Protein AF-A0A496X396-F1 (afdb_monomer_lite)

Radius of gyration: 14.82 Å; chains: 1; bounding box: 24×36×40 Å

pLDDT: mean 82.52, std 14.44, range [42.41, 97.31]

Foldseek 3Di:
DCQPPDDLVVCVVVVVVCVVVVPQAAEAEDCHPDWDDSDPRYIYDYPVPDDDPVVVVVVVPD

Sequence (62 aa):
KHTQSLNLRHLRPVRDFVNEFDCRFGIVISRDEKVRMYDDKIIGIPFSMMTPIVELSYEHSG

Secondary structure (DSSP, 8-state):
-------GGGGHHHHHHHHHTT-S-EEEEES-SS-EEEETTEEEEEGGG---HHHHHHHT--

Structure (mmCIF, N/CA/C/O backbone):
data_AF-A0A496X396-F1
#
_entry.id   AF-A0A496X396-F1
#
loop_
_atom_site.group_PDB
_atom_site.id
_atom_site.type_symbol
_atom_site.label_atom_id
_atom_site.label_alt_id
_atom_site.label_comp_id
_atom_site.label_asym_id
_atom_site.label_entity_id
_atom_site.label_seq_id
_atom_site.pdbx_PDB_ins_code
_atom_site.Cartn_x
_atom_site.Cartn_y
_atom_site.Cartn_z
_atom_site.occupancy
_atom_site.B_iso_or_equiv
_atom_site.auth_seq_id
_atom_site.auth_comp_id
_atom_site.auth_asym_id
_atom_site.auth_atom_id
_atom_site.pdbx_PDB_model_num
ATOM 1 N N . LYS A 1 1 ? 15.000 -11.576 -13.493 1.00 42.41 1 LYS A N 1
ATOM 2 C CA . LYS A 1 1 ? 13.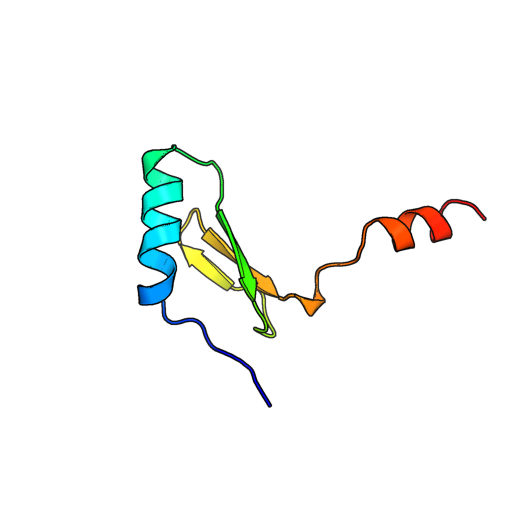986 -12.388 -12.772 1.00 42.41 1 LYS A CA 1
ATOM 3 C C . LYS A 1 1 ? 14.096 -12.113 -11.270 1.00 42.41 1 LYS A C 1
ATOM 5 O O . LYS A 1 1 ? 14.821 -12.820 -10.587 1.00 42.41 1 LYS A O 1
ATOM 10 N N . HIS A 1 2 ? 13.433 -11.071 -10.767 1.00 51.62 2 HIS A N 1
ATOM 11 C CA . HIS A 1 2 ? 13.362 -10.772 -9.328 1.00 51.62 2 HIS A CA 1
ATOM 12 C C . HIS A 1 2 ? 11.933 -10.371 -8.948 1.00 51.62 2 HIS A C 1
ATOM 14 O O . HIS A 1 2 ? 11.703 -9.317 -8.363 1.00 51.62 2 HIS A O 1
ATOM 20 N N . THR A 1 3 ? 10.963 -11.209 -9.312 1.00 54.72 3 THR A N 1
ATOM 21 C CA . THR A 1 3 ? 9.585 -11.076 -8.835 1.00 54.72 3 THR A CA 1
ATOM 22 C C . THR A 1 3 ? 9.585 -11.518 -7.376 1.00 54.72 3 THR A C 1
ATOM 24 O O . THR A 1 3 ? 9.604 -12.708 -7.060 1.00 54.72 3 THR A O 1
ATOM 27 N N . GLN A 1 4 ? 9.701 -10.555 -6.467 1.00 63.03 4 GLN A N 1
ATOM 28 C CA . GLN A 1 4 ? 9.719 -10.825 -5.037 1.00 63.03 4 GLN A CA 1
ATOM 29 C C . GLN A 1 4 ? 8.265 -10.943 -4.580 1.00 63.03 4 GLN A C 1
ATOM 31 O O . GLN A 1 4 ? 7.633 -9.949 -4.238 1.00 63.03 4 GLN A O 1
ATOM 36 N N . SER A 1 5 ? 7.712 -12.158 -4.632 1.00 65.19 5 SER A N 1
ATOM 37 C CA . SER A 1 5 ? 6.367 -12.414 -4.113 1.00 65.19 5 SER A CA 1
ATOM 38 C C . SER A 1 5 ? 6.368 -12.145 -2.609 1.00 65.19 5 SER A C 1
ATOM 40 O O . SER A 1 5 ? 7.010 -12.868 -1.844 1.00 65.19 5 SER A O 1
ATOM 42 N N . LEU A 1 6 ? 5.664 -11.099 -2.179 1.00 72.56 6 LEU A N 1
ATOM 43 C CA . LEU A 1 6 ? 5.527 -10.780 -0.762 1.00 72.56 6 LEU A CA 1
ATOM 44 C C . LEU A 1 6 ? 4.748 -11.892 -0.054 1.00 72.56 6 LEU A C 1
ATOM 46 O O . LEU A 1 6 ? 3.687 -12.324 -0.508 1.00 72.56 6 LEU A O 1
ATOM 50 N N . ASN A 1 7 ? 5.286 -12.367 1.068 1.00 80.75 7 ASN A N 1
ATOM 51 C CA . ASN A 1 7 ? 4.567 -13.273 1.951 1.00 80.75 7 ASN A CA 1
ATOM 52 C C . ASN A 1 7 ? 3.550 -12.458 2.762 1.00 80.75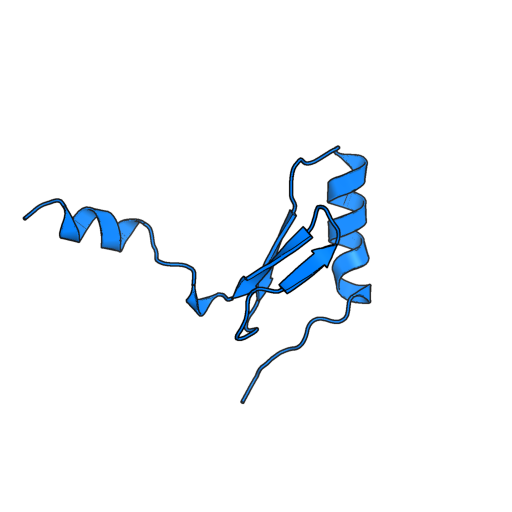 7 ASN A C 1
ATOM 54 O O . ASN A 1 7 ? 3.918 -11.441 3.348 1.00 80.75 7 ASN A O 1
ATOM 58 N N . LEU A 1 8 ? 2.303 -12.927 2.860 1.00 80.88 8 LEU A N 1
ATOM 59 C CA . LEU A 1 8 ? 1.244 -12.279 3.648 1.00 80.88 8 LEU A CA 1
ATOM 60 C C . LEU A 1 8 ? 1.659 -12.016 5.105 1.00 80.88 8 LEU A C 1
ATOM 62 O O . LEU A 1 8 ? 1.229 -11.036 5.704 1.00 80.88 8 LEU A O 1
ATOM 66 N N . ARG A 1 9 ? 2.552 -12.838 5.673 1.00 86.88 9 ARG A N 1
ATOM 67 C CA . ARG A 1 9 ? 3.097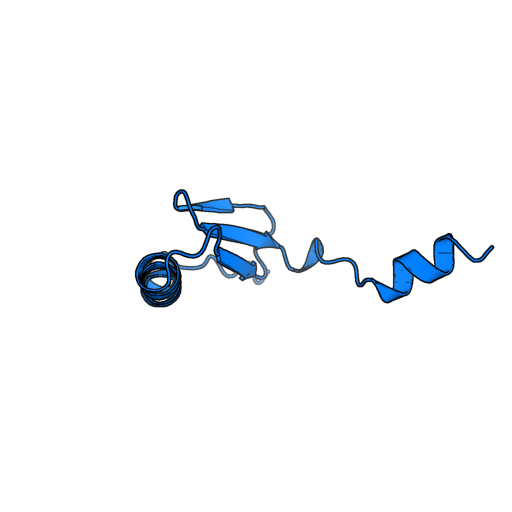 -12.613 7.022 1.00 86.88 9 ARG A CA 1
ATOM 68 C C . ARG A 1 9 ? 3.854 -11.291 7.143 1.00 86.88 9 ARG A C 1
ATOM 70 O O . ARG A 1 9 ? 3.784 -10.663 8.192 1.00 86.88 9 ARG A O 1
ATOM 77 N N . HIS A 1 10 ? 4.535 -10.854 6.084 1.00 86.56 10 HIS A N 1
ATOM 78 C CA . HIS A 1 10 ? 5.250 -9.575 6.071 1.00 86.56 10 HIS A CA 1
ATOM 79 C C . HIS A 1 10 ? 4.294 -8.377 6.009 1.00 86.56 10 HIS A C 1
ATOM 81 O O . HIS A 1 10 ? 4.696 -7.267 6.336 1.00 86.56 10 HIS A O 1
ATOM 87 N N . LEU A 1 11 ? 3.032 -8.597 5.623 1.00 89.25 11 LEU A N 1
ATOM 88 C CA . LEU A 1 11 ? 2.004 -7.558 5.561 1.00 89.25 11 LEU A CA 1
ATOM 89 C C . LEU A 1 11 ? 1.242 -7.390 6.877 1.00 89.25 11 LEU A C 1
ATOM 91 O O . LEU A 1 11 ? 0.486 -6.432 7.009 1.00 89.25 11 LEU A O 1
ATOM 95 N N . ARG A 1 12 ? 1.448 -8.279 7.861 1.00 92.06 12 ARG A N 1
ATOM 96 C CA . ARG A 1 12 ? 0.770 -8.194 9.162 1.00 92.06 12 ARG A CA 1
ATOM 97 C C . ARG A 1 12 ? 0.962 -6.821 9.830 1.00 92.06 12 ARG A C 1
ATOM 99 O O . ARG A 1 12 ? -0.057 -6.237 10.169 1.00 92.06 12 ARG A O 1
ATOM 106 N N . PRO A 1 13 ? 2.177 -6.242 9.921 1.00 92.00 13 PRO A N 1
ATOM 107 C CA . PRO A 1 13 ? 2.347 -4.918 10.525 1.00 92.00 13 PRO A CA 1
ATOM 108 C C . PRO A 1 13 ? 1.582 -3.807 9.792 1.00 92.00 13 PRO A C 1
ATOM 110 O O . PRO A 1 13 ? 1.003 -2.936 10.428 1.00 92.00 13 PRO A O 1
ATOM 113 N N . VAL A 1 14 ? 1.536 -3.855 8.454 1.00 91.62 14 VAL A N 1
ATOM 114 C CA . VAL A 1 14 ? 0.776 -2.885 7.645 1.00 91.62 14 VAL A CA 1
ATOM 115 C C . VAL A 1 14 ? -0.718 -3.029 7.908 1.00 91.62 14 VAL A C 1
ATOM 117 O O . VAL A 1 14 ? -1.422 -2.036 8.049 1.00 91.62 14 VAL A O 1
ATOM 120 N N . ARG A 1 15 ? -1.206 -4.267 7.997 1.00 92.75 15 ARG A N 1
ATOM 121 C CA . ARG A 1 15 ? -2.609 -4.545 8.293 1.00 92.75 15 ARG A CA 1
ATOM 122 C C . ARG A 1 15 ? -3.008 -4.098 9.688 1.00 92.75 15 ARG A C 1
ATOM 124 O O . ARG A 1 15 ? -4.071 -3.507 9.844 1.00 92.75 15 ARG A O 1
ATOM 131 N N . ASP A 1 16 ? -2.168 -4.376 10.674 1.00 94.88 16 ASP A N 1
ATOM 132 C CA . ASP A 1 16 ? -2.422 -3.983 12.054 1.00 94.88 16 ASP A CA 1
ATOM 133 C C . ASP A 1 16 ? -2.484 -2.450 12.144 1.00 94.88 16 ASP A C 1
ATOM 135 O O . ASP A 1 16 ? -3.465 -1.924 12.654 1.00 94.88 16 ASP A O 1
ATOM 139 N N . PHE A 1 17 ? -1.556 -1.740 11.491 1.00 95.31 17 PHE A N 1
ATOM 140 C CA . PHE A 1 17 ? -1.584 -0.278 11.377 1.00 95.31 17 PHE A CA 1
ATOM 141 C C . PHE A 1 17 ? -2.854 0.251 10.686 1.00 95.31 17 PHE A C 1
ATOM 143 O O . PHE A 1 17 ? -3.530 1.135 11.205 1.00 95.31 17 PHE A O 1
ATOM 150 N N . VAL A 1 18 ? -3.214 -0.295 9.518 1.00 95.25 18 VAL A N 1
ATOM 151 C CA . VAL A 1 18 ? -4.406 0.142 8.767 1.00 95.25 18 VAL A CA 1
ATOM 152 C C . VAL A 1 18 ? -5.677 -0.013 9.602 1.00 95.25 18 VAL A C 1
ATOM 154 O O . VAL A 1 18 ? -6.555 0.843 9.531 1.00 95.25 18 VAL A O 1
ATOM 157 N N . ASN A 1 19 ? -5.778 -1.077 10.398 1.00 93.88 19 ASN A N 1
ATOM 158 C CA . ASN A 1 19 ? -6.934 -1.309 11.258 1.00 93.88 19 ASN A CA 1
ATOM 159 C C . ASN A 1 19 ? -6.904 -0.463 12.534 1.00 93.88 19 ASN A C 1
ATOM 161 O O . ASN A 1 19 ? -7.938 0.079 12.910 1.00 93.88 19 ASN A O 1
ATOM 165 N N . GLU A 1 20 ? -5.744 -0.331 13.180 1.00 97.31 20 GLU A N 1
ATOM 166 C CA . GLU A 1 20 ? -5.572 0.446 14.414 1.00 97.31 20 GLU A CA 1
ATOM 167 C C . GLU A 1 20 ? -5.949 1.916 14.216 1.00 97.31 20 GLU A C 1
ATOM 169 O O . GLU A 1 20 ? -6.634 2.502 15.051 1.00 97.31 20 GLU A O 1
ATOM 174 N N . PHE A 1 21 ? -5.557 2.492 13.081 1.00 96.69 21 PHE A N 1
ATOM 175 C CA . PHE A 1 21 ? -5.825 3.893 12.758 1.00 96.69 21 PHE A CA 1
ATOM 176 C C . PHE A 1 21 ? -7.078 4.096 11.891 1.00 96.69 21 PHE A C 1
ATOM 178 O O . PHE A 1 21 ? -7.264 5.183 11.351 1.00 96.69 21 PHE A O 1
ATOM 185 N N . ASP A 1 22 ? -7.900 3.054 11.715 1.00 93.25 22 ASP A N 1
ATOM 186 C CA . ASP A 1 22 ? -9.062 3.010 10.811 1.00 93.25 22 ASP A CA 1
ATOM 187 C C . ASP A 1 22 ? -8.809 3.687 9.452 1.00 93.25 22 ASP A C 1
ATOM 189 O O . ASP A 1 22 ? -9.588 4.486 8.927 1.00 93.25 22 ASP A O 1
ATOM 193 N N . CYS A 1 23 ? -7.660 3.368 8.858 1.00 94.31 23 CYS A N 1
ATOM 194 C CA . CYS A 1 23 ? -7.314 3.866 7.542 1.00 94.31 23 CYS A CA 1
ATOM 195 C C . CYS A 1 23 ? -8.314 3.327 6.515 1.00 94.31 23 CYS A C 1
ATOM 197 O O . CYS A 1 23 ? -8.697 2.152 6.531 1.00 94.31 23 CYS A O 1
ATOM 199 N N . ARG A 1 24 ? -8.691 4.185 5.561 1.00 91.69 24 ARG A N 1
ATOM 200 C CA . ARG A 1 24 ? -9.593 3.792 4.474 1.00 91.69 24 ARG A CA 1
ATOM 201 C C . ARG A 1 24 ? -8.964 2.714 3.585 1.00 91.69 24 ARG A C 1
ATOM 203 O O . ARG A 1 24 ? -9.656 1.775 3.211 1.00 91.69 24 ARG A O 1
ATOM 210 N N . PHE A 1 25 ? -7.671 2.854 3.273 1.00 91.50 25 PHE A N 1
ATOM 211 C CA . PHE A 1 25 ? -6.898 1.911 2.461 1.00 91.50 25 PHE A CA 1
ATOM 212 C C . PHE A 1 25 ? -5.406 1.930 2.829 1.00 91.50 25 PHE A C 1
ATOM 214 O O . PHE A 1 25 ? -4.857 2.980 3.159 1.00 91.50 25 PHE A O 1
ATOM 221 N N . GLY A 1 26 ? -4.748 0.778 2.704 1.00 92.88 26 GLY A N 1
ATOM 222 C CA . GLY A 1 26 ? -3.298 0.608 2.701 1.00 92.88 26 GLY A CA 1
ATOM 223 C C . GLY A 1 26 ? -2.796 0.220 1.309 1.00 92.88 26 GLY A C 1
ATOM 224 O O . GLY A 1 26 ? -3.388 -0.625 0.635 1.00 92.88 26 GLY A O 1
ATOM 225 N N . ILE A 1 27 ? -1.693 0.830 0.875 1.00 93.31 27 ILE A N 1
ATOM 226 C CA . ILE A 1 27 ? -1.081 0.567 -0.433 1.00 93.31 27 ILE A CA 1
ATOM 227 C C . ILE A 1 27 ? 0.315 -0.006 -0.218 1.00 93.31 27 ILE A C 1
ATOM 229 O O . ILE A 1 27 ? 1.142 0.585 0.475 1.00 93.31 27 ILE A O 1
ATOM 233 N N . VAL A 1 28 ? 0.585 -1.151 -0.839 1.00 91.75 28 VAL A N 1
ATOM 234 C CA . VAL A 1 28 ? 1.896 -1.802 -0.824 1.00 91.75 28 VAL A CA 1
ATOM 235 C C . VAL A 1 28 ? 2.506 -1.696 -2.211 1.00 91.75 28 VAL A C 1
ATOM 237 O O . VAL A 1 28 ? 2.038 -2.327 -3.156 1.00 91.75 28 VAL A O 1
ATOM 240 N N . ILE A 1 29 ? 3.577 -0.920 -2.337 1.00 91.25 29 ILE A N 1
ATOM 241 C CA . ILE A 1 29 ? 4.332 -0.830 -3.587 1.00 91.25 29 ILE A CA 1
ATOM 242 C C . ILE A 1 29 ? 5.373 -1.946 -3.603 1.00 91.25 29 ILE A C 1
ATOM 244 O O . ILE A 1 29 ? 6.143 -2.108 -2.655 1.00 91.25 29 ILE A O 1
ATOM 248 N N . SER A 1 30 ? 5.400 -2.739 -4.671 1.00 88.31 30 SER A N 1
ATOM 249 C CA . SER A 1 30 ? 6.321 -3.872 -4.788 1.00 88.31 30 SER A CA 1
ATOM 250 C C . SER A 1 30 ? 6.843 -4.044 -6.213 1.00 88.31 30 SER A C 1
ATOM 252 O O . SER A 1 30 ? 6.374 -3.403 -7.145 1.00 88.31 30 SER A O 1
ATOM 254 N N . ARG A 1 31 ? 7.818 -4.939 -6.399 1.00 88.38 31 ARG A N 1
ATOM 255 C CA . ARG A 1 31 ? 8.299 -5.355 -7.731 1.00 88.38 31 ARG A CA 1
ATOM 256 C C . ARG A 1 31 ? 7.475 -6.501 -8.327 1.00 88.38 31 ARG A C 1
ATOM 258 O O . ARG A 1 31 ? 7.972 -7.215 -9.195 1.00 88.38 31 ARG A O 1
ATOM 265 N N . ASP A 1 32 ? 6.273 -6.740 -7.808 1.00 88.56 32 ASP A N 1
ATOM 266 C CA . ASP A 1 32 ? 5.352 -7.683 -8.435 1.00 88.56 32 ASP A CA 1
ATOM 267 C C . ASP A 1 32 ? 4.929 -7.139 -9.809 1.00 88.56 32 ASP A C 1
ATOM 269 O O . ASP A 1 32 ? 4.987 -5.938 -10.063 1.00 88.56 32 ASP A O 1
ATOM 273 N N . GLU A 1 33 ? 4.535 -8.024 -10.715 1.00 87.38 33 GLU A N 1
ATOM 274 C CA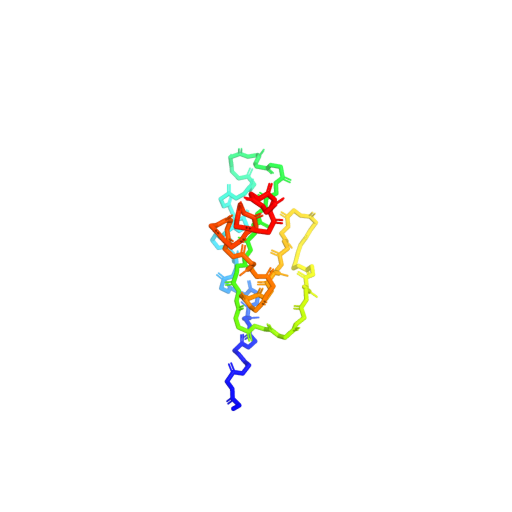 . GLU A 1 33 ? 4.192 -7.646 -12.095 1.00 87.38 33 GLU A CA 1
ATOM 275 C C . GLU A 1 33 ? 2.718 -7.256 -12.234 1.00 87.38 33 GLU A C 1
ATOM 277 O O . GLU A 1 33 ? 2.305 -6.675 -13.237 1.00 87.38 33 GL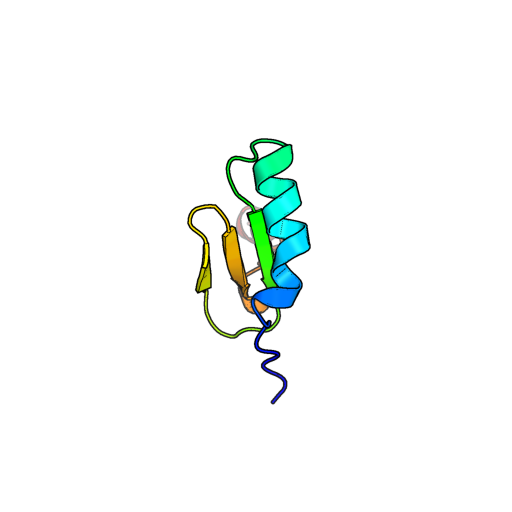U A O 1
ATOM 282 N N . LYS A 1 34 ? 1.907 -7.597 -11.229 1.00 88.56 34 LYS A N 1
ATOM 283 C CA . LYS A 1 34 ? 0.456 -7.437 -11.255 1.00 88.56 34 LYS A CA 1
ATOM 284 C C . LYS A 1 34 ? -0.046 -6.788 -9.979 1.00 88.56 34 LYS A C 1
ATOM 286 O O . LYS A 1 34 ? 0.488 -7.014 -8.895 1.00 88.56 34 LYS A O 1
ATOM 291 N N . VAL A 1 35 ? -1.125 -6.027 -10.129 1.00 91.81 35 VAL A N 1
ATOM 292 C CA . VAL A 1 35 ? -1.930 -5.565 -8.999 1.00 91.81 35 VAL A CA 1
ATOM 293 C C . VAL A 1 35 ? -2.492 -6.778 -8.264 1.00 91.81 35 VAL A C 1
ATOM 295 O O . VAL A 1 35 ? -2.955 -7.733 -8.894 1.00 91.81 35 VAL A O 1
ATOM 298 N N . ARG A 1 36 ? -2.457 -6.749 -6.931 1.00 90.38 36 ARG A N 1
ATOM 299 C CA . ARG A 1 36 ? -2.975 -7.834 -6.093 1.00 90.38 36 ARG A CA 1
ATOM 300 C C . ARG A 1 36 ? -3.753 -7.274 -4.912 1.00 90.38 36 ARG A C 1
ATOM 302 O O . ARG A 1 36 ? -3.248 -6.417 -4.203 1.00 90.38 36 ARG A O 1
ATOM 309 N N . MET A 1 37 ? -4.945 -7.800 -4.657 1.00 91.19 37 MET A N 1
ATOM 310 C CA . MET A 1 37 ? -5.632 -7.567 -3.385 1.00 91.19 37 MET A CA 1
ATOM 311 C C . MET A 1 37 ? -5.058 -8.520 -2.337 1.00 91.19 37 MET A C 1
ATOM 313 O O . MET A 1 37 ? -5.060 -9.735 -2.543 1.00 91.19 37 MET A O 1
ATOM 317 N N . TYR A 1 38 ? -4.513 -7.972 -1.253 1.00 89.88 38 TYR A N 1
ATOM 318 C CA . TYR A 1 38 ? -3.994 -8.765 -0.134 1.00 89.88 38 TYR A CA 1
ATOM 319 C C . TYR A 1 38 ? -5.025 -8.915 0.985 1.00 89.88 38 TYR A C 1
ATOM 321 O O . TYR A 1 38 ? -4.998 -9.917 1.697 1.00 89.88 38 TYR A O 1
ATOM 329 N N . ASP A 1 39 ? -5.895 -7.917 1.131 1.00 88.25 39 ASP A N 1
ATOM 330 C CA . ASP A 1 39 ? -6.980 -7.831 2.109 1.00 88.25 39 ASP A CA 1
ATOM 331 C C . ASP A 1 39 ? -8.022 -6.817 1.586 1.00 88.25 39 ASP A C 1
ATOM 333 O O . ASP A 1 39 ? -7.738 -6.087 0.632 1.00 88.25 39 ASP A O 1
ATOM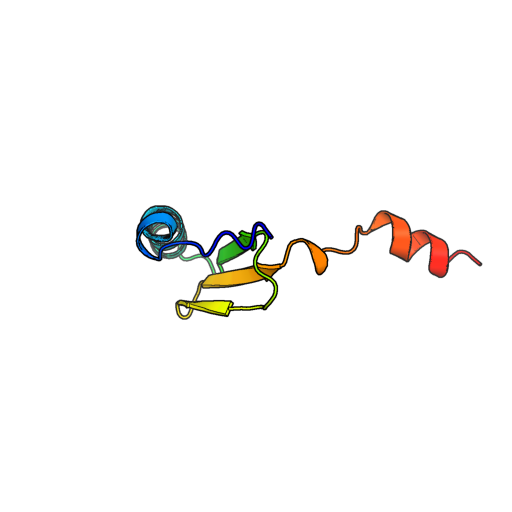 337 N N . ASP A 1 40 ? -9.185 -6.708 2.224 1.00 90.56 40 ASP A N 1
ATOM 338 C CA . ASP A 1 40 ? -10.270 -5.794 1.831 1.00 90.56 40 ASP A CA 1
ATOM 339 C C . ASP A 1 40 ? -9.832 -4.322 1.858 1.00 90.56 40 ASP A C 1
ATOM 341 O O . ASP A 1 40 ? -10.282 -3.501 1.056 1.00 90.56 40 ASP A O 1
ATOM 345 N N . LYS A 1 41 ? -8.916 -3.988 2.775 1.00 93.94 41 LYS A N 1
ATOM 346 C CA . LYS A 1 41 ? -8.344 -2.644 2.925 1.00 93.94 41 LYS A CA 1
ATOM 347 C C . LYS A 1 41 ? -6.930 -2.514 2.352 1.00 93.94 41 LYS A C 1
ATOM 349 O O . LYS A 1 41 ? -6.362 -1.433 2.464 1.00 93.94 41 LYS A O 1
ATOM 354 N N . ILE A 1 42 ? -6.324 -3.562 1.777 1.00 94.38 42 ILE A N 1
ATOM 355 C CA . ILE A 1 42 ? -4.906 -3.532 1.363 1.00 94.38 42 ILE A CA 1
ATOM 356 C C . ILE A 1 42 ? -4.717 -4.012 -0.073 1.00 94.38 42 ILE A C 1
ATOM 358 O O . ILE A 1 42 ? -4.937 -5.183 -0.395 1.00 94.38 42 ILE A O 1
ATOM 362 N N . ILE A 1 43 ? -4.174 -3.121 -0.905 1.00 93.88 43 ILE A N 1
ATOM 363 C CA . ILE A 1 43 ? -3.850 -3.391 -2.306 1.00 93.88 43 ILE A CA 1
ATOM 364 C C . ILE A 1 43 ? -2.343 -3.299 -2.566 1.00 93.88 43 ILE A C 1
ATOM 366 O O . ILE A 1 43 ? -1.651 -2.394 -2.105 1.00 93.88 43 ILE A O 1
ATOM 370 N N . GLY A 1 44 ? -1.831 -4.259 -3.324 1.00 92.81 44 GLY A N 1
ATOM 371 C CA . GLY A 1 44 ? -0.489 -4.274 -3.881 1.00 92.81 44 GLY A CA 1
ATOM 372 C C . GLY A 1 44 ? -0.464 -3.641 -5.263 1.00 92.81 44 GLY A C 1
ATOM 373 O O . GLY A 1 44 ? -1.189 -4.097 -6.147 1.00 92.81 44 GLY A O 1
ATOM 374 N N . ILE A 1 45 ? 0.393 -2.641 -5.458 1.00 92.81 45 ILE A N 1
ATOM 375 C CA . ILE A 1 45 ? 0.606 -1.967 -6.741 1.00 92.81 45 ILE A CA 1
ATOM 376 C C . ILE A 1 45 ? 2.044 -2.225 -7.220 1.00 92.81 45 ILE A C 1
ATOM 378 O O . ILE A 1 45 ? 2.997 -2.011 -6.461 1.00 92.81 45 ILE A O 1
ATOM 382 N N . PRO A 1 46 ? 2.233 -2.686 -8.468 1.00 91.94 46 PRO A N 1
ATOM 383 C CA . PRO A 1 46 ? 3.544 -2.752 -9.099 1.00 91.94 46 PRO A CA 1
ATOM 384 C C . PRO A 1 46 ? 4.224 -1.386 -9.155 1.00 91.94 46 PRO A C 1
ATOM 386 O O . PRO A 1 46 ? 3.636 -0.408 -9.609 1.00 91.94 46 PRO A O 1
ATOM 389 N N . PHE A 1 47 ? 5.499 -1.329 -8.781 1.00 89.56 47 PHE A N 1
ATOM 390 C CA . PHE A 1 47 ? 6.316 -0.123 -8.914 1.00 89.56 47 PHE A CA 1
ATOM 391 C C . PHE A 1 47 ? 6.375 0.372 -10.366 1.00 89.56 47 PHE A C 1
ATOM 393 O O . PHE A 1 47 ? 6.384 1.571 -10.608 1.00 89.56 47 PHE A O 1
ATOM 400 N N . SER A 1 48 ? 6.338 -0.543 -11.340 1.00 89.69 48 SER A N 1
ATOM 401 C CA . SER A 1 48 ? 6.293 -0.209 -12.769 1.00 89.69 48 SER A CA 1
ATOM 402 C C . SER A 1 48 ? 5.046 0.574 -13.192 1.00 89.69 48 SER A C 1
ATOM 404 O O . SER A 1 48 ? 5.046 1.151 -14.273 1.00 89.69 48 SER A O 1
ATOM 406 N N . MET A 1 49 ? 3.993 0.593 -12.370 1.00 89.19 49 MET A N 1
ATOM 407 C CA . MET A 1 49 ? 2.769 1.362 -12.620 1.00 89.19 49 MET A CA 1
ATOM 408 C C . MET A 1 49 ? 2.796 2.749 -11.967 1.00 89.19 49 MET A C 1
ATOM 410 O O . MET A 1 49 ? 1.835 3.503 -12.100 1.00 89.19 49 MET A O 1
ATOM 414 N N . MET A 1 50 ? 3.865 3.102 -11.248 1.00 85.88 50 MET A N 1
ATOM 415 C CA . MET A 1 50 ? 4.028 4.445 -10.704 1.00 85.88 50 MET A CA 1
ATOM 416 C C . MET A 1 50 ? 4.638 5.359 -11.764 1.00 85.88 50 MET A C 1
ATOM 418 O O . MET A 1 50 ? 5.856 5.406 -11.924 1.00 85.88 50 MET A O 1
ATOM 422 N N . THR A 1 51 ? 3.795 6.107 -12.470 1.00 80.81 51 THR A N 1
ATOM 423 C CA . THR A 1 51 ? 4.261 7.213 -13.313 1.00 80.81 51 THR A CA 1
ATOM 424 C C . THR A 1 51 ? 4.576 8.421 -12.426 1.00 80.81 51 THR A C 1
ATOM 426 O O . THR A 1 51 ? 3.719 8.841 -11.640 1.00 80.81 51 THR A O 1
ATOM 429 N N . PRO A 1 52 ? 5.786 8.997 -12.502 1.00 75.81 52 PRO A N 1
ATOM 430 C CA . PRO A 1 52 ? 6.116 10.191 -11.743 1.00 75.81 52 PRO A CA 1
ATOM 431 C C . PRO A 1 52 ? 5.316 11.395 -12.260 1.00 75.81 52 PRO A C 1
ATOM 433 O O . PRO A 1 52 ? 5.255 11.670 -13.454 1.00 75.81 52 PRO A O 1
ATOM 436 N N . ILE A 1 53 ? 4.727 12.156 -11.335 1.00 73.81 53 ILE A N 1
ATOM 437 C CA . ILE A 1 53 ? 3.845 13.299 -11.643 1.00 73.81 53 ILE A CA 1
ATOM 438 C C . ILE A 1 53 ? 4.567 14.380 -12.473 1.00 73.81 53 ILE A C 1
ATOM 440 O O . ILE A 1 53 ? 3.930 15.106 -13.231 1.00 73.81 53 ILE A O 1
ATOM 444 N N . VAL A 1 54 ? 5.899 14.462 -12.388 1.00 67.94 54 VAL A N 1
ATOM 445 C CA . VAL A 1 54 ? 6.706 15.429 -13.152 1.00 67.94 54 VAL A CA 1
ATOM 446 C C . VAL A 1 54 ? 6.691 15.197 -14.668 1.00 67.94 54 VAL A C 1
ATOM 448 O O . VAL A 1 54 ? 6.831 16.165 -15.409 1.00 67.94 54 VAL A O 1
ATOM 451 N N . GLU A 1 55 ? 6.481 13.964 -15.142 1.00 58.62 55 GLU A N 1
ATOM 452 C CA . GLU A 1 55 ? 6.361 13.678 -16.584 1.00 58.62 55 GLU A CA 1
ATOM 453 C C . GLU A 1 55 ? 5.011 14.143 -17.150 1.00 58.62 55 GLU A C 1
ATOM 455 O O . GLU A 1 55 ? 4.957 14.687 -18.250 1.00 58.62 55 GLU A O 1
ATOM 460 N N . LEU A 1 56 ? 3.928 14.025 -16.376 1.00 57.44 56 LEU A N 1
ATOM 461 C CA . LEU A 1 56 ? 2.573 14.379 -16.827 1.00 57.44 56 LEU A CA 1
ATOM 462 C C . LEU A 1 56 ? 2.389 15.889 -17.051 1.00 57.44 56 LEU A C 1
ATOM 464 O O . LEU A 1 56 ? 1.627 16.303 -17.927 1.00 57.44 56 LEU A O 1
ATOM 468 N N . SER A 1 57 ? 3.106 16.718 -16.287 1.00 59.84 57 SER A N 1
ATOM 469 C CA . SER A 1 57 ? 3.096 18.178 -16.448 1.00 59.84 57 SER A CA 1
ATOM 470 C C . SER A 1 57 ? 3.788 18.642 -17.735 1.00 59.84 57 SER A C 1
ATOM 472 O O . SER A 1 57 ? 3.448 19.702 -18.263 1.00 59.84 57 SER A O 1
ATOM 474 N N . TYR A 1 58 ? 4.740 17.859 -18.255 1.00 58.44 58 TYR A N 1
ATOM 475 C CA . TYR A 1 58 ? 5.437 18.170 -19.505 1.00 58.44 58 TYR A CA 1
ATOM 476 C C . TYR A 1 58 ? 4.545 17.930 -20.728 1.00 58.44 58 TYR A C 1
ATOM 478 O O . TYR A 1 58 ? 4.568 18.735 -21.655 1.00 58.44 58 TYR A O 1
ATOM 486 N N . GLU A 1 59 ? 3.699 16.896 -20.711 1.00 60.25 59 GLU A N 1
ATOM 487 C CA . GLU A 1 59 ? 2.777 16.611 -21.824 1.00 60.25 59 GLU A CA 1
ATOM 488 C C . GLU A 1 59 ? 1.641 17.639 -21.961 1.00 60.25 59 GLU A C 1
ATOM 490 O O . GLU A 1 59 ? 1.071 17.779 -23.038 1.00 60.25 59 GLU A O 1
ATOM 495 N N . HIS A 1 60 ? 1.325 18.387 -20.900 1.00 58.47 60 HIS A N 1
ATOM 496 C CA . HIS A 1 60 ? 0.247 19.388 -20.899 1.00 58.47 60 HIS A CA 1
ATOM 497 C C . HIS A 1 60 ? 0.735 20.835 -21.078 1.00 58.47 60 HIS A C 1
ATOM 499 O O . HIS A 1 60 ? -0.075 21.758 -21.036 1.00 58.47 60 HIS A O 1
ATOM 505 N N . SER A 1 61 ? 2.043 21.041 -21.264 1.00 58.47 61 SER A N 1
ATOM 506 C CA . SER A 1 61 ? 2.652 22.371 -21.444 1.00 58.47 61 SER A CA 1
ATOM 507 C C . SER A 1 61 ? 3.093 22.653 -22.893 1.00 58.47 61 SER A C 1
ATOM 509 O O . SER A 1 61 ? 3.878 23.577 -23.109 1.00 58.47 61 SER A O 1
ATOM 511 N N . GLY A 1 62 ? 2.638 21.848 -23.863 1.00 53.59 62 GLY A N 1
ATOM 512 C CA . GLY A 1 62 ? 2.911 22.010 -25.299 1.00 53.59 62 GLY A CA 1
ATOM 513 C C . GLY A 1 62 ? 1.863 22.840 -26.026 1.00 53.59 62 GLY A C 1
ATOM 514 O O . GLY A 1 62 ? 0.661 22.619 -25.761 1.00 53.59 62 GLY A O 1
#